Protein AF-A0A1I3UU23-F1 (afdb_monomer)

Radius of gyration: 13.38 Å; Cα contacts (8 Å, |Δi|>4): 135; chains: 1; bounding box: 32×33×36 Å

Organism: Halobacillus dabanensis (NCBI:txid240302)

Mean predicted aligned error: 2.86 Å

pLDDT: mean 94.95, std 4.6, range [58.03, 98.44]

Solvent-accessible surface area (backbone atoms only — not comparable to full-atom values): 6048 Å² total; per-residue (Å²): 135,57,81,42,80,39,71,51,47,69,71,54,38,52,47,48,44,77,67,38,66,38,70,75,91,47,34,72,72,18,38,73,64,37,70,65,60,36,51,38,59,62,34,69,76,70,39,49,81,43,32,24,38,28,22,48,78,90,42,81,47,31,40,41,32,55,43,78,76,52,100,87,41,70,48,74,49,74,49,65,39,49,92,55,56,97,68,80,48,63,63,62,55,49,53,53,50,53,52,52,59,77,73,107

Structure (mmCIF, N/CA/C/O backbone):
data_AF-A0A1I3UU23-F1
#
_entry.id   AF-A0A1I3UU23-F1
#
loop_
_atom_site.group_PDB
_atom_site.id
_atom_site.type_symbol
_atom_site.label_atom_id
_atom_site.label_alt_id
_atom_site.label_comp_id
_atom_site.label_asym_id
_atom_site.label_entity_id
_atom_site.label_seq_id
_atom_site.pdbx_PDB_ins_code
_atom_site.Cartn_x
_atom_site.Cartn_y
_atom_site.Cartn_z
_atom_site.occupancy
_atom_site.B_iso_or_equiv
_atom_site.auth_seq_id
_atom_site.auth_comp_id
_atom_site.auth_asym_id
_atom_site.auth_atom_id
_atom_site.pdbx_PDB_model_num
ATOM 1 N N . MET A 1 1 ? 6.282 -16.107 7.831 1.00 58.03 1 MET A N 1
ATOM 2 C CA . MET A 1 1 ? 6.174 -14.818 7.126 1.00 58.03 1 MET A CA 1
ATOM 3 C C . MET A 1 1 ? 5.435 -13.908 8.073 1.00 58.03 1 MET A C 1
ATOM 5 O O . MET A 1 1 ? 4.389 -14.319 8.560 1.00 58.03 1 MET A O 1
ATOM 9 N N . SER A 1 2 ? 6.036 -12.789 8.458 1.00 84.38 2 SER A N 1
ATOM 10 C CA . SER A 1 2 ? 5.411 -11.848 9.389 1.00 84.38 2 SER A CA 1
ATOM 11 C C . SER A 1 2 ? 5.034 -10.616 8.594 1.00 84.38 2 SER A C 1
ATOM 13 O O . SER A 1 2 ? 5.916 -9.863 8.186 1.00 84.38 2 SER A O 1
ATOM 15 N N . TYR A 1 3 ? 3.737 -10.420 8.377 1.00 94.50 3 TYR A N 1
ATOM 16 C CA . TYR A 1 3 ? 3.244 -9.203 7.755 1.00 94.50 3 TYR A CA 1
ATOM 17 C C . TYR A 1 3 ? 3.357 -8.065 8.763 1.00 94.50 3 TYR A C 1
ATOM 19 O O . TYR A 1 3 ? 2.943 -8.190 9.918 1.00 94.50 3 TYR A O 1
ATOM 27 N N . LYS A 1 4 ? 3.964 -6.959 8.343 1.00 96.69 4 LYS A N 1
ATOM 28 C CA . LYS A 1 4 ? 4.108 -5.762 9.166 1.00 96.69 4 LYS A CA 1
ATOM 29 C C . LYS A 1 4 ? 3.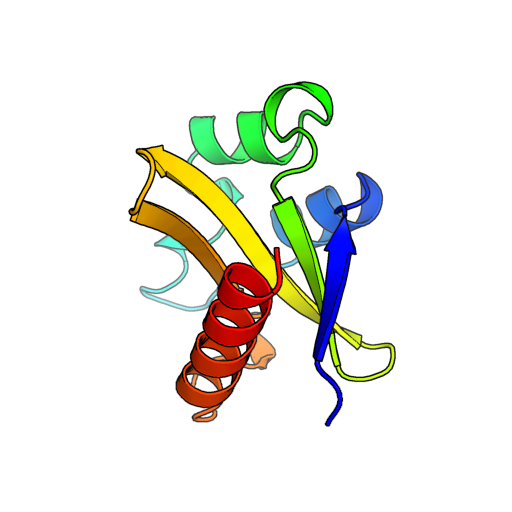479 -4.578 8.457 1.00 96.69 4 LYS A C 1
ATOM 31 O O . LYS A 1 4 ? 3.923 -4.176 7.387 1.00 96.69 4 LYS A O 1
ATOM 36 N N . PHE A 1 5 ? 2.490 -3.994 9.115 1.00 97.31 5 PHE A N 1
ATOM 37 C CA . PHE A 1 5 ? 1.814 -2.779 8.689 1.00 97.31 5 PHE A CA 1
ATOM 38 C C . PHE A 1 5 ? 2.469 -1.590 9.391 1.00 97.31 5 PHE A C 1
ATOM 40 O O . PHE A 1 5 ? 2.643 -1.583 10.612 1.00 97.31 5 PHE A O 1
ATOM 47 N N . SER A 1 6 ? 2.879 -0.588 8.622 1.00 96.75 6 SER A N 1
ATOM 48 C CA . SER A 1 6 ? 3.479 0.638 9.154 1.00 96.75 6 SER A CA 1
ATOM 49 C C . SER A 1 6 ? 2.955 1.837 8.387 1.00 96.75 6 SER A C 1
ATOM 51 O O . SER A 1 6 ? 2.772 1.734 7.179 1.00 96.75 6 SER A O 1
ATOM 53 N N . VAL A 1 7 ? 2.687 2.952 9.076 1.00 97.31 7 VAL A N 1
ATOM 54 C CA . VAL A 1 7 ? 2.176 4.168 8.423 1.00 97.31 7 VAL A CA 1
ATOM 55 C C . VAL A 1 7 ? 3.090 4.534 7.260 1.00 97.31 7 VAL A C 1
ATOM 57 O O . VAL A 1 7 ? 4.315 4.592 7.411 1.00 97.31 7 VAL A O 1
ATOM 60 N N . MET A 1 8 ? 2.483 4.736 6.095 1.00 98.00 8 MET A N 1
ATOM 61 C CA . MET A 1 8 ? 3.209 4.915 4.853 1.00 98.00 8 MET A CA 1
ATOM 62 C C . MET A 1 8 ? 3.996 6.226 4.856 1.00 98.00 8 MET A C 1
ATOM 64 O O . MET A 1 8 ? 3.456 7.321 5.029 1.00 98.00 8 MET A O 1
ATOM 68 N N . THR A 1 9 ? 5.296 6.111 4.609 1.00 98.06 9 THR A N 1
ATOM 69 C CA . THR A 1 9 ? 6.170 7.263 4.381 1.00 98.06 9 THR A CA 1
ATOM 70 C C . THR A 1 9 ? 6.022 7.779 2.955 1.00 98.06 9 THR A C 1
ATOM 72 O O . THR A 1 9 ? 5.681 7.029 2.042 1.00 98.06 9 THR A O 1
ATOM 75 N N . GLN A 1 10 ? 6.385 9.042 2.735 1.00 98.12 10 GLN A N 1
ATOM 76 C CA . GLN A 1 10 ? 6.317 9.634 1.401 1.00 98.12 10 GLN A CA 1
ATOM 77 C C . GLN A 1 10 ? 7.156 8.881 0.361 1.00 98.12 10 GLN A C 1
ATOM 79 O O . GLN A 1 10 ? 6.684 8.603 -0.733 1.00 98.12 10 GLN A O 1
ATOM 84 N N . LYS A 1 11 ? 8.366 8.456 0.737 1.00 98.19 11 LYS A N 1
ATOM 85 C CA . LYS A 1 11 ? 9.243 7.685 -0.150 1.00 98.19 11 LYS A CA 1
ATOM 86 C C . LYS A 1 11 ? 8.613 6.355 -0.583 1.00 98.19 11 LYS A C 1
ATOM 88 O O . LYS A 1 11 ? 8.817 5.916 -1.710 1.00 98.19 11 LYS A O 1
ATOM 93 N N . GLN A 1 12 ? 7.885 5.688 0.314 1.00 98.44 12 GLN A N 1
ATOM 94 C CA . GLN A 1 12 ? 7.185 4.444 -0.018 1.00 98.44 12 GLN A CA 1
ATOM 95 C C . GLN A 1 12 ? 6.008 4.714 -0.953 1.00 98.44 12 GLN A C 1
ATOM 97 O O . GLN A 1 12 ? 5.846 3.967 -1.910 1.00 98.44 12 GLN A O 1
ATOM 102 N N . ALA A 1 13 ? 5.251 5.790 -0.721 1.00 98.31 13 ALA A N 1
ATOM 103 C CA . ALA A 1 13 ? 4.161 6.187 -1.605 1.00 98.31 13 ALA A CA 1
ATOM 104 C C . ALA A 1 13 ? 4.659 6.452 -3.031 1.00 98.31 13 ALA A C 1
ATOM 106 O O . ALA A 1 13 ? 4.139 5.871 -3.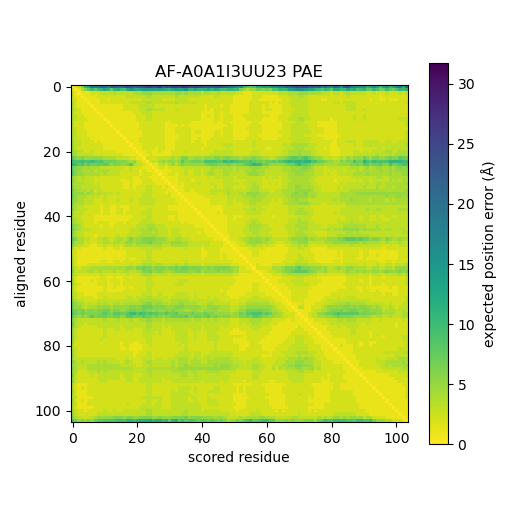972 1.00 98.31 13 ALA A O 1
ATOM 107 N N . GLU A 1 14 ? 5.737 7.227 -3.183 1.00 98.31 14 GLU A N 1
ATOM 108 C CA . GLU A 1 14 ? 6.383 7.478 -4.481 1.00 98.31 14 GLU A CA 1
ATOM 109 C C . GLU A 1 14 ? 6.923 6.190 -5.117 1.00 98.31 14 GLU A C 1
ATOM 111 O O . GLU A 1 14 ? 6.811 5.992 -6.322 1.00 98.31 14 GLU A O 1
ATOM 116 N N . THR A 1 15 ? 7.484 5.284 -4.309 1.00 98.19 15 THR A N 1
ATOM 117 C CA . THR A 1 15 ? 7.969 3.986 -4.802 1.00 98.19 15 THR A CA 1
ATOM 118 C C . THR A 1 15 ? 6.831 3.145 -5.368 1.00 98.19 15 THR A C 1
ATOM 120 O O . THR A 1 15 ? 7.008 2.523 -6.408 1.00 98.19 15 THR A O 1
ATOM 123 N N . ILE A 1 16 ? 5.692 3.101 -4.680 1.00 97.81 16 ILE A N 1
ATOM 124 C CA . ILE A 1 16 ? 4.508 2.368 -5.130 1.00 97.81 16 ILE A CA 1
ATOM 125 C C . ILE A 1 16 ? 3.933 3.044 -6.372 1.00 97.81 16 ILE A C 1
ATOM 127 O O . ILE A 1 16 ? 3.725 2.380 -7.375 1.00 97.81 16 ILE A O 1
ATOM 131 N N . ALA A 1 17 ? 3.736 4.360 -6.325 1.00 97.69 17 ALA A N 1
ATOM 132 C CA . ALA A 1 17 ? 3.069 5.098 -7.384 1.00 97.69 17 ALA A CA 1
ATOM 133 C C . ALA A 1 17 ? 3.803 5.032 -8.728 1.00 97.69 17 ALA A C 1
ATOM 135 O O . ALA A 1 17 ? 3.154 4.854 -9.748 1.00 97.69 17 ALA A O 1
ATOM 136 N N . PHE A 1 18 ? 5.136 5.147 -8.715 1.00 97.81 18 PHE A N 1
ATOM 137 C CA . PHE A 1 18 ? 5.928 5.325 -9.939 1.00 97.81 18 PHE A CA 1
ATOM 138 C C . PHE A 1 18 ? 6.768 4.113 -10.345 1.00 97.81 18 PHE A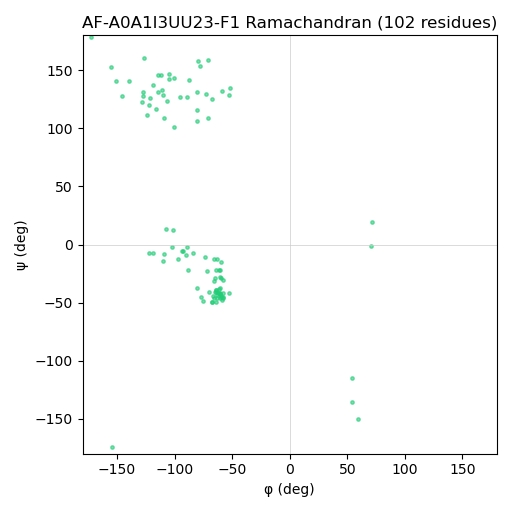 C 1
ATOM 140 O O . PHE A 1 18 ? 7.409 4.145 -11.390 1.00 97.81 18 PHE A O 1
ATOM 147 N N . ASN A 1 19 ? 6.860 3.074 -9.504 1.00 97.62 19 ASN A N 1
ATOM 148 C CA . ASN A 1 19 ? 7.638 1.877 -9.849 1.00 97.62 19 ASN A CA 1
ATOM 149 C C . ASN A 1 19 ? 6.791 0.606 -9.904 1.00 97.62 19 ASN A C 1
ATOM 151 O O . ASN A 1 19 ? 7.330 -0.453 -10.237 1.00 97.62 19 ASN A O 1
ATOM 155 N N . TRP A 1 20 ? 5.516 0.653 -9.509 1.00 97.38 20 TRP A N 1
ATOM 156 C CA . TRP A 1 20 ? 4.631 -0.504 -9.608 1.00 97.38 20 TRP A CA 1
ATOM 157 C C . TRP A 1 20 ? 3.750 -0.344 -10.834 1.00 97.38 20 TRP A C 1
ATOM 159 O O . TRP A 1 20 ? 2.754 0.368 -10.802 1.00 97.38 20 TRP A O 1
ATOM 169 N N . HIS A 1 21 ? 4.145 -1.054 -11.885 1.00 96.88 21 HIS A N 1
ATOM 170 C CA . HIS A 1 21 ? 3.390 -1.181 -13.120 1.00 96.88 21 HIS A CA 1
ATOM 171 C C . HIS A 1 21 ? 2.950 -2.624 -13.295 1.00 96.88 21 HIS A C 1
ATOM 173 O O . HIS A 1 21 ? 3.757 -3.547 -13.125 1.00 96.88 21 HIS A O 1
ATOM 179 N N . TYR A 1 22 ? 1.676 -2.814 -13.601 1.00 94.81 22 TYR A N 1
ATOM 180 C CA . TYR A 1 22 ? 1.085 -4.118 -13.845 1.00 94.81 22 TYR A CA 1
ATOM 181 C C . TYR A 1 22 ? 0.956 -4.360 -15.350 1.00 94.81 22 TYR A C 1
ATOM 183 O O . TYR A 1 22 ? 0.664 -3.455 -16.129 1.00 94.81 22 TYR A O 1
ATOM 191 N N . ASP A 1 23 ? 1.169 -5.609 -15.755 1.00 91.19 23 ASP A N 1
ATOM 192 C CA . ASP A 1 23 ? 1.101 -5.999 -17.160 1.00 91.19 23 ASP A CA 1
ATOM 193 C C . ASP A 1 23 ? -0.354 -6.156 -17.643 1.00 91.19 23 ASP A C 1
ATOM 195 O O . ASP A 1 23 ? -1.261 -6.509 -16.881 1.00 91.19 23 ASP A O 1
ATOM 199 N N . ASP A 1 24 ? -0.545 -5.966 -18.951 1.00 89.50 24 ASP A N 1
ATOM 200 C CA . ASP A 1 24 ? -1.796 -6.205 -19.679 1.00 89.50 24 ASP A CA 1
ATOM 201 C C . ASP A 1 24 ? -3.010 -5.473 -19.070 1.00 89.50 24 ASP A C 1
ATOM 203 O O . ASP A 1 24 ? -2.937 -4.298 -18.716 1.00 89.50 24 ASP A O 1
ATOM 207 N N . ASP A 1 25 ? -4.147 -6.162 -18.953 1.00 87.94 25 ASP A N 1
ATOM 208 C CA . ASP A 1 25 ? -5.411 -5.610 -18.460 1.00 87.94 25 ASP A CA 1
ATOM 209 C C . ASP A 1 25 ? -5.333 -5.139 -16.994 1.00 87.94 25 ASP A C 1
ATOM 211 O O . ASP A 1 25 ? -6.234 -4.445 -16.518 1.00 87.94 25 ASP A O 1
ATOM 215 N N . TYR A 1 26 ? -4.268 -5.497 -16.266 1.00 89.56 26 TYR A N 1
ATOM 216 C CA . TYR A 1 26 ? -4.055 -5.046 -14.894 1.00 89.56 26 TYR A CA 1
ATOM 217 C C . TYR A 1 26 ? -3.386 -3.677 -14.804 1.00 89.56 26 TYR A C 1
ATOM 219 O O . TYR A 1 26 ? -3.367 -3.130 -13.705 1.00 89.56 26 TYR A O 1
ATOM 227 N N . SER A 1 27 ? -2.918 -3.081 -15.908 1.00 93.69 27 SER A N 1
ATOM 228 C CA . SER A 1 27 ? -2.340 -1.725 -15.900 1.00 93.69 27 SER A CA 1
ATOM 229 C C . SER A 1 27 ? -3.327 -0.653 -15.416 1.00 93.69 27 SER A C 1
ATOM 231 O O . SER A 1 27 ? -2.934 0.456 -15.081 1.00 93.69 27 SER A O 1
ATOM 233 N N . PHE A 1 28 ? -4.625 -0.971 -15.360 1.00 92.38 28 PHE A N 1
ATOM 234 C CA . PHE A 1 28 ? -5.638 -0.143 -14.699 1.00 92.38 28 PHE 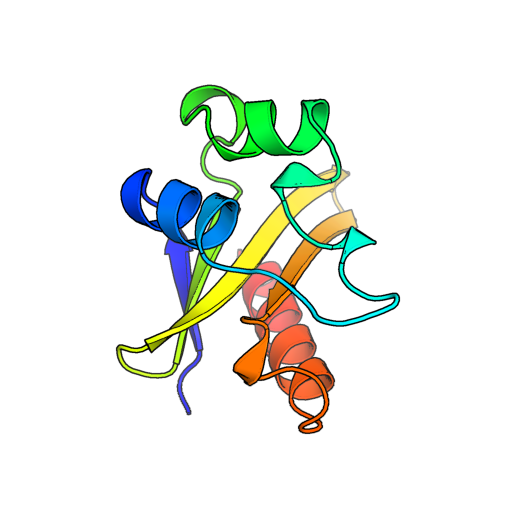A CA 1
ATOM 235 C C . PHE A 1 28 ? -5.384 0.032 -13.186 1.00 92.38 28 PHE A C 1
ATOM 237 O O . PHE A 1 28 ? -5.880 0.982 -12.595 1.00 92.38 28 PHE A O 1
ATOM 244 N N . TYR A 1 29 ? -4.618 -0.866 -12.558 1.00 92.75 29 TYR A N 1
ATOM 245 C CA . TYR A 1 29 ? -4.205 -0.772 -11.154 1.00 92.75 29 TYR A CA 1
ATOM 246 C C . TYR A 1 29 ? -2.891 -0.009 -10.948 1.00 92.75 29 TYR A C 1
ATOM 248 O O . TYR A 1 29 ? -2.460 0.145 -9.800 1.00 92.75 29 TYR A O 1
ATOM 256 N N . ASP A 1 30 ? -2.237 0.453 -12.018 1.00 95.94 30 ASP A N 1
ATOM 257 C CA . ASP A 1 30 ? -1.136 1.403 -11.886 1.00 95.94 30 ASP A CA 1
ATOM 258 C C . ASP A 1 30 ? -1.675 2.646 -11.180 1.00 95.94 30 ASP A C 1
ATOM 260 O O . ASP A 1 30 ? -2.710 3.184 -11.568 1.00 95.94 30 ASP A O 1
ATOM 264 N N . MET A 1 31 ? -0.967 3.142 -10.164 1.00 94.56 31 MET A N 1
ATOM 265 C CA . MET A 1 31 ? -1.434 4.328 -9.438 1.00 94.56 31 MET A CA 1
ATOM 266 C C . MET A 1 31 ? -1.556 5.541 -10.375 1.00 94.56 31 MET A C 1
ATOM 268 O O . MET A 1 31 ? -2.376 6.418 -10.153 1.00 94.56 31 MET A O 1
ATOM 272 N N . GLU A 1 32 ? -0.754 5.581 -11.441 1.00 95.44 32 GLU A N 1
ATOM 273 C CA . GLU A 1 32 ? -0.789 6.625 -12.469 1.00 95.44 32 GLU A CA 1
ATOM 274 C C . GLU A 1 32 ? -1.989 6.528 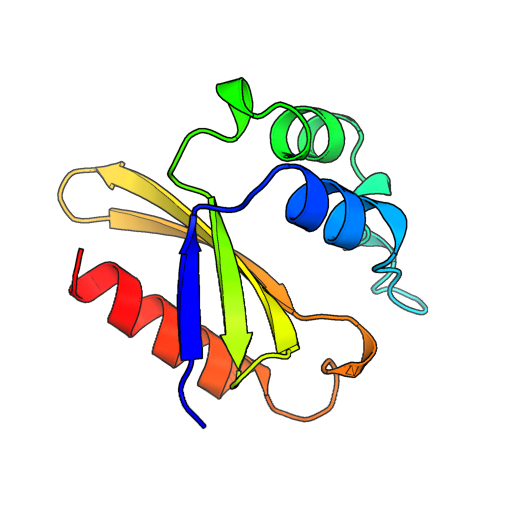-13.425 1.00 95.44 32 GLU A C 1
ATOM 276 O O . GLU A 1 32 ? -2.220 7.463 -14.194 1.00 95.44 32 GLU A O 1
ATOM 281 N N . ALA A 1 33 ? -2.755 5.432 -13.399 1.00 95.19 33 ALA A N 1
ATOM 282 C CA . ALA A 1 33 ? -3.931 5.262 -14.252 1.00 95.19 33 ALA A CA 1
ATOM 283 C C . ALA A 1 33 ? -5.112 6.155 -13.826 1.00 95.19 33 ALA A C 1
ATOM 285 O O . ALA A 1 33 ? -5.959 6.472 -14.665 1.00 95.19 33 ALA A O 1
ATOM 286 N N . ASP A 1 34 ? -5.144 6.592 -12.563 1.00 94.75 34 ASP A N 1
ATOM 287 C CA . ASP A 1 34 ? -6.123 7.536 -12.028 1.00 94.75 34 ASP A CA 1
ATOM 288 C C . ASP A 1 34 ? -5.409 8.748 -11.402 1.00 94.75 34 ASP A C 1
ATOM 290 O O . ASP A 1 34 ? -4.726 8.661 -10.382 1.00 94.75 34 ASP A O 1
ATOM 294 N N . GLU A 1 35 ? -5.547 9.914 -12.040 1.00 95.12 35 GLU A N 1
ATOM 295 C CA . GLU A 1 35 ? -4.896 11.142 -11.581 1.00 95.12 35 GLU A CA 1
ATOM 296 C C . GLU A 1 35 ? -5.398 11.641 -10.220 1.00 95.12 35 GLU A C 1
ATOM 298 O O . GLU A 1 35 ? -4.660 12.369 -9.545 1.00 95.12 35 GLU A O 1
ATOM 303 N N . GLU A 1 36 ? -6.653 11.367 -9.858 1.00 94.56 36 GLU A N 1
ATOM 304 C CA . GLU A 1 36 ? -7.218 11.810 -8.581 1.00 94.56 36 GLU A CA 1
ATOM 305 C C . GLU A 1 36 ? -6.661 10.944 -7.451 1.00 94.56 36 GLU A C 1
ATOM 307 O O . GLU A 1 36 ? -6.084 11.495 -6.503 1.00 94.56 36 GLU A O 1
ATOM 312 N N . ASP A 1 37 ? -6.687 9.621 -7.626 1.00 92.12 37 ASP A N 1
ATOM 313 C CA . ASP A 1 37 ? -6.095 8.671 -6.680 1.00 92.12 37 ASP A CA 1
ATOM 314 C C . ASP A 1 37 ? -4.587 8.904 -6.531 1.00 92.12 37 ASP A C 1
ATOM 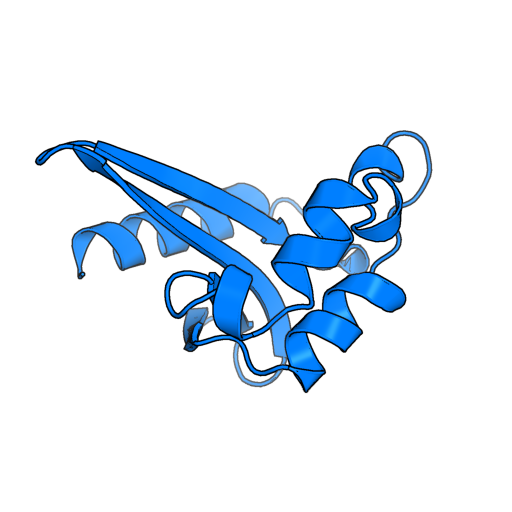316 O O . ASP A 1 37 ? -4.077 8.950 -5.410 1.00 92.12 37 ASP A O 1
ATOM 320 N N . LEU A 1 38 ? -3.857 9.143 -7.628 1.00 96.31 38 LEU A N 1
ATOM 321 C CA . LEU A 1 38 ? -2.424 9.448 -7.577 1.00 96.31 38 LEU A CA 1
ATOM 322 C C . LEU A 1 38 ? -2.129 10.687 -6.722 1.00 96.31 38 LEU A C 1
ATOM 324 O O . LEU A 1 38 ? -1.190 10.686 -5.918 1.00 96.31 38 LEU A O 1
ATOM 328 N N . LYS A 1 39 ? -2.904 11.765 -6.903 1.00 96.56 39 LYS A N 1
ATOM 329 C CA . LYS A 1 39 ? -2.713 13.022 -6.160 1.00 96.56 39 LYS A CA 1
ATOM 330 C C . LYS A 1 39 ? -2.996 12.824 -4.676 1.00 96.56 39 LYS A C 1
ATOM 332 O O . LYS A 1 39 ? -2.189 13.265 -3.856 1.00 96.56 39 LYS A O 1
ATOM 337 N N . GLU A 1 40 ? -4.093 12.152 -4.334 1.00 94.69 40 GLU A N 1
ATOM 338 C CA . GLU A 1 40 ? -4.433 11.845 -2.942 1.00 94.69 40 GLU A CA 1
ATOM 339 C C . GLU A 1 40 ? -3.382 10.934 -2.300 1.00 94.69 40 GLU A C 1
ATOM 341 O O . GLU A 1 40 ? -2.889 11.218 -1.206 1.00 94.69 40 GLU A O 1
ATOM 346 N N . PHE A 1 41 ? -2.968 9.884 -3.009 1.00 96.19 41 PHE A N 1
ATOM 347 C CA . PHE A 1 41 ? -1.992 8.918 -2.525 1.00 96.19 41 PHE A CA 1
ATOM 348 C C . PHE A 1 41 ? -0.601 9.533 -2.331 1.00 96.19 41 PHE A C 1
ATOM 350 O O . PHE A 1 41 ? 0.133 9.105 -1.441 1.00 96.19 41 PHE A O 1
ATOM 357 N N . LEU A 1 42 ? -0.208 10.538 -3.118 1.00 97.56 42 LEU A N 1
ATOM 358 C CA . LEU A 1 42 ? 1.093 11.205 -2.986 1.00 97.56 42 LEU A CA 1
ATOM 359 C C . LEU A 1 42 ? 1.099 12.377 -2.003 1.00 97.56 42 LEU A C 1
ATOM 361 O O . LEU A 1 42 ? 2.178 12.710 -1.512 1.00 97.56 42 LEU A O 1
ATOM 365 N N . ASP A 1 43 ? -0.035 12.998 -1.693 1.00 97.38 43 ASP A N 1
ATOM 366 C CA . ASP A 1 43 ? -0.095 14.081 -0.709 1.00 97.38 43 ASP A CA 1
ATOM 367 C C . ASP A 1 43 ? -0.120 13.500 0.724 1.00 97.38 43 ASP A C 1
ATOM 369 O O . ASP A 1 43 ? -1.088 12.842 1.105 1.00 97.38 43 ASP A O 1
ATOM 373 N N . PRO A 1 44 ? 0.901 13.744 1.574 1.00 95.56 44 PRO A N 1
ATOM 374 C CA . PRO A 1 44 ? 0.925 13.228 2.946 1.00 95.56 44 PRO A CA 1
ATOM 375 C C . PRO A 1 44 ? -0.246 13.698 3.817 1.00 95.56 44 PRO A C 1
ATOM 377 O O . PRO A 1 44 ? -0.606 13.011 4.773 1.00 95.56 44 PRO A O 1
ATOM 380 N N . ILE A 1 45 ? -0.788 14.887 3.541 1.00 95.31 45 ILE A N 1
ATOM 381 C CA . ILE A 1 45 ? -1.913 15.460 4.280 1.00 95.31 45 ILE A CA 1
ATOM 382 C C . ILE A 1 45 ? -3.206 14.783 3.832 1.00 95.31 45 ILE A C 1
ATOM 384 O O . ILE A 1 45 ? -3.994 14.394 4.692 1.00 95.31 45 ILE A O 1
ATOM 388 N N . ALA A 1 46 ? -3.402 14.613 2.520 1.00 94.06 46 ALA A N 1
ATOM 389 C CA . ALA A 1 46 ? -4.590 13.952 1.978 1.00 94.06 46 ALA A CA 1
ATOM 390 C C . ALA A 1 46 ? -4.616 12.456 2.333 1.00 94.06 46 ALA A C 1
ATOM 392 O O . ALA A 1 46 ? -5.583 11.990 2.931 1.00 94.06 46 ALA A O 1
ATOM 393 N N . ARG A 1 47 ? -3.506 11.737 2.099 1.00 94.50 47 ARG A N 1
ATOM 394 C CA . ARG A 1 47 ? -3.328 10.318 2.460 1.00 94.50 47 ARG A CA 1
ATOM 395 C C . ARG A 1 47 ? -3.510 10.047 3.960 1.00 94.50 47 ARG A C 1
ATOM 397 O O . ARG A 1 47 ? -3.892 8.944 4.355 1.00 94.50 47 ARG A O 1
ATOM 404 N N . GLY A 1 48 ? -3.181 11.027 4.804 1.00 92.31 48 GLY A N 1
ATOM 405 C CA . GLY A 1 48 ? -3.312 10.941 6.255 1.00 92.31 48 GLY A CA 1
ATOM 406 C C . GLY A 1 48 ? -2.504 9.797 6.885 1.00 92.31 48 GLY A C 1
ATOM 407 O O . GLY A 1 48 ? -1.442 9.399 6.401 1.00 92.31 48 GLY A O 1
ATOM 408 N N . SER A 1 49 ? -3.002 9.267 8.007 1.00 93.44 49 SER A N 1
ATOM 409 C CA . SER A 1 49 ? -2.382 8.153 8.749 1.00 93.44 49 SER A CA 1
ATOM 410 C C . SER A 1 49 ? -3.142 6.828 8.623 1.00 93.44 49 SER A C 1
ATOM 412 O O . SER A 1 49 ? -2.902 5.911 9.407 1.00 93.44 49 SER A O 1
ATOM 414 N N . SER A 1 50 ? -4.073 6.747 7.673 1.00 94.88 50 SER A N 1
ATOM 415 C CA . SER A 1 50 ? -4.917 5.583 7.373 1.00 94.88 50 SER A CA 1
ATOM 416 C C . SER A 1 50 ? -4.334 4.665 6.300 1.00 94.88 50 SER A C 1
ATOM 418 O O . SER A 1 50 ? -4.895 3.603 6.051 1.00 94.88 50 SER A O 1
ATOM 420 N N . THR A 1 51 ? -3.221 5.052 5.672 1.00 97.62 51 THR A N 1
ATOM 421 C CA . THR A 1 51 ? -2.551 4.269 4.628 1.00 97.62 51 THR A CA 1
ATOM 422 C C . THR A 1 51 ? -1.227 3.716 5.141 1.00 97.62 51 THR A C 1
ATOM 424 O O . THR A 1 51 ? -0.375 4.443 5.662 1.00 97.62 51 THR A O 1
ATOM 427 N N . TYR A 1 52 ? -1.044 2.412 4.976 1.00 98.25 52 TYR A N 1
ATOM 428 C CA . TYR A 1 52 ? 0.055 1.633 5.519 1.00 98.25 52 TYR A CA 1
ATOM 429 C C . TYR A 1 52 ? 0.868 0.996 4.397 1.00 98.25 52 TYR A C 1
ATOM 431 O O . TYR A 1 52 ? 0.326 0.433 3.447 1.00 98.25 52 TYR A O 1
ATOM 439 N N . ALA A 1 53 ? 2.187 1.042 4.539 1.00 98.31 53 ALA A N 1
ATOM 440 C CA . ALA A 1 53 ? 3.101 0.193 3.799 1.00 98.31 53 ALA A CA 1
ATOM 441 C C . ALA A 1 53 ? 3.155 -1.186 4.473 1.00 98.31 53 ALA A C 1
ATOM 443 O O . ALA A 1 53 ? 3.323 -1.276 5.698 1.00 98.31 53 ALA A O 1
ATOM 444 N N . VAL A 1 54 ? 3.011 -2.242 3.670 1.00 98.25 54 VAL A N 1
ATOM 445 C CA . VAL A 1 54 ? 2.982 -3.633 4.130 1.00 98.25 54 VAL A CA 1
ATOM 446 C C . VAL A 1 54 ? 4.287 -4.319 3.761 1.00 98.25 54 VAL A C 1
ATOM 448 O O . VAL A 1 54 ? 4.671 -4.374 2.590 1.00 98.25 54 VAL A O 1
ATOM 451 N N . PHE A 1 55 ? 4.952 -4.856 4.776 1.00 97.69 55 PHE A N 1
ATOM 452 C CA . PHE A 1 55 ? 6.219 -5.559 4.644 1.00 97.69 55 PHE A CA 1
ATOM 453 C C . PHE A 1 55 ? 6.062 -7.039 4.947 1.00 97.69 55 PHE A C 1
ATOM 455 O O . PHE A 1 55 ? 5.304 -7.411 5.842 1.00 97.69 55 PHE A O 1
ATOM 462 N N . ASN A 1 56 ? 6.826 -7.864 4.242 1.00 95.00 56 ASN A N 1
ATOM 463 C CA . ASN A 1 56 ? 7.136 -9.221 4.668 1.00 95.00 56 ASN A CA 1
ATOM 464 C C . ASN A 1 56 ? 8.644 -9.276 4.888 1.00 95.00 56 ASN A C 1
ATOM 466 O O . ASN A 1 56 ? 9.411 -9.034 3.958 1.00 95.00 56 ASN A O 1
ATOM 470 N N . ASP A 1 57 ? 9.043 -9.517 6.134 1.00 90.00 57 ASP A N 1
ATOM 471 C CA . ASP A 1 57 ? 10.405 -9.269 6.607 1.00 90.00 57 ASP A CA 1
ATOM 472 C C . ASP A 1 57 ? 10.823 -7.805 6.323 1.00 90.00 57 ASP A C 1
ATOM 474 O O . ASP A 1 57 ? 10.209 -6.889 6.878 1.00 90.00 57 ASP A O 1
ATOM 478 N N . ASP A 1 58 ? 11.813 -7.569 5.457 1.00 91.44 58 ASP A N 1
ATOM 479 C CA . ASP A 1 58 ? 12.284 -6.224 5.076 1.00 91.44 58 ASP A CA 1
ATOM 480 C C . ASP A 1 58 ? 11.776 -5.766 3.691 1.00 91.44 58 ASP A C 1
ATOM 482 O O . ASP A 1 58 ? 12.030 -4.631 3.274 1.00 91.44 58 ASP A O 1
ATOM 486 N N . ASP A 1 59 ? 11.028 -6.614 2.980 1.00 95.62 59 ASP A N 1
ATOM 487 C CA . ASP A 1 59 ? 10.562 -6.328 1.624 1.00 95.62 59 ASP A CA 1
ATOM 488 C C . ASP A 1 59 ? 9.213 -5.606 1.634 1.00 95.62 59 ASP A C 1
ATOM 490 O O . ASP A 1 59 ? 8.238 -6.091 2.207 1.00 95.62 59 ASP A O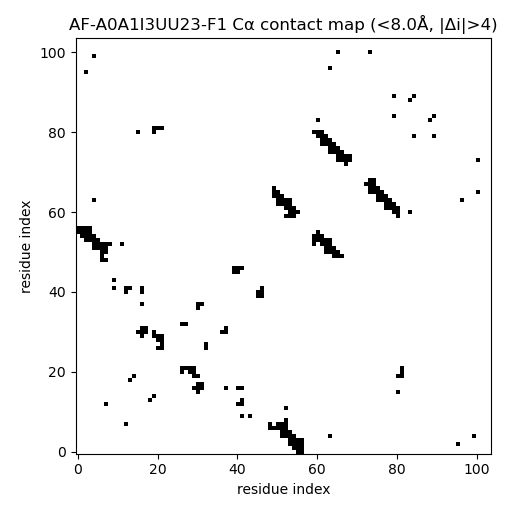 1
ATOM 494 N N . LEU A 1 60 ? 9.129 -4.465 0.939 1.00 97.81 60 LEU A N 1
ATOM 495 C CA . LEU A 1 60 ? 7.860 -3.783 0.674 1.00 97.81 60 LEU A CA 1
ATOM 496 C C . LEU A 1 60 ? 7.056 -4.600 -0.344 1.00 97.81 60 LEU A C 1
ATOM 498 O O . LEU A 1 60 ? 7.418 -4.644 -1.523 1.00 97.81 60 LEU A O 1
ATOM 502 N N . ILE A 1 61 ? 5.980 -5.240 0.110 1.00 97.69 61 ILE A N 1
ATOM 503 C CA . ILE A 1 61 ? 5.189 -6.187 -0.693 1.00 97.69 61 ILE A CA 1
ATOM 504 C C . ILE A 1 61 ? 3.799 -5.673 -1.066 1.00 97.69 61 ILE A C 1
ATOM 506 O O . ILE A 1 61 ? 3.146 -6.265 -1.922 1.00 97.69 61 ILE A O 1
ATOM 510 N N . GLY A 1 62 ? 3.327 -4.607 -0.424 1.00 97.75 62 GLY A N 1
ATOM 511 C CA . GLY A 1 62 ? 1.994 -4.072 -0.664 1.00 97.75 62 GLY A CA 1
ATOM 512 C C . GLY A 1 62 ? 1.741 -2.757 0.057 1.00 97.75 62 GLY A C 1
ATOM 513 O O . GLY A 1 62 ? 2.577 -2.268 0.824 1.00 97.75 62 GLY A O 1
ATOM 514 N N . PHE A 1 63 ? 0.549 -2.222 -0.156 1.00 98.25 63 PHE A N 1
ATOM 515 C CA . PHE A 1 63 ? -0.049 -1.209 0.697 1.00 98.25 63 PHE A CA 1
ATOM 516 C C . PHE A 1 63 ? -1.440 -1.640 1.145 1.00 98.25 63 PHE A C 1
ATOM 518 O O . PHE A 1 63 ? -2.067 -2.512 0.541 1.00 98.25 63 PHE A O 1
ATOM 525 N N . PHE A 1 64 ? -1.899 -1.018 2.221 1.00 98.19 64 PHE A N 1
ATOM 526 C CA . PHE A 1 64 ? -3.213 -1.248 2.793 1.00 98.19 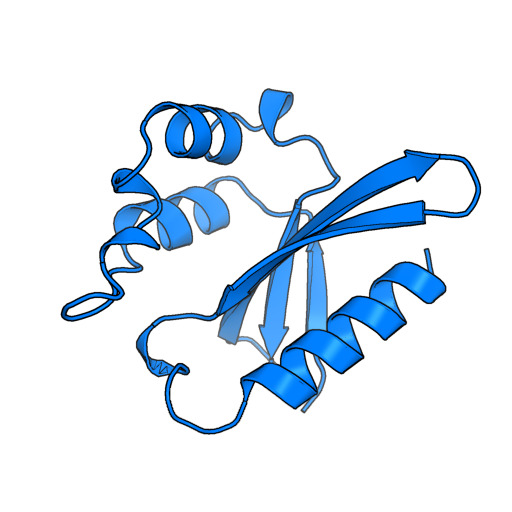64 PHE A CA 1
ATOM 527 C C . PHE A 1 64 ? -3.734 0.070 3.356 1.00 98.19 64 PHE A C 1
ATOM 529 O O . PHE A 1 64 ? -3.023 0.717 4.120 1.00 98.19 64 PHE A O 1
ATOM 536 N N . SER A 1 65 ? -4.933 0.489 2.986 1.00 97.00 65 SER A N 1
ATOM 537 C CA . SER A 1 65 ? -5.615 1.647 3.550 1.00 97.00 65 SER A CA 1
ATOM 538 C C . SER A 1 65 ? -6.865 1.201 4.293 1.00 97.00 65 SER A C 1
ATOM 540 O O . SER A 1 65 ? -7.508 0.223 3.917 1.00 97.00 65 SER A O 1
ATOM 542 N N . ILE A 1 66 ? -7.188 1.902 5.376 1.00 96.25 66 ILE A N 1
ATOM 543 C CA . ILE A 1 66 ? -8.395 1.653 6.165 1.00 96.25 66 ILE A CA 1
ATOM 544 C C . ILE A 1 66 ? -9.166 2.954 6.317 1.00 96.25 66 ILE A C 1
ATOM 546 O O . ILE A 1 66 ? -8.606 3.974 6.713 1.00 96.25 66 ILE A O 1
ATOM 550 N N . ASN A 1 67 ? -10.464 2.920 6.058 1.00 94.38 67 ASN A N 1
ATOM 551 C CA . ASN A 1 67 ? -11.341 4.050 6.311 1.00 94.38 67 ASN A CA 1
ATOM 552 C C . ASN A 1 67 ? -12.537 3.586 7.138 1.00 94.38 67 ASN A C 1
ATOM 554 O O . ASN A 1 67 ? -13.258 2.670 6.746 1.00 94.38 67 ASN A O 1
ATOM 558 N N . LYS A 1 68 ? -12.751 4.199 8.303 1.00 93.69 68 LYS A N 1
ATOM 559 C CA . LYS A 1 68 ? -13.900 3.870 9.147 1.00 93.69 68 LYS A CA 1
ATOM 560 C C . LYS A 1 68 ? -15.129 4.593 8.601 1.00 93.69 68 LYS A C 1
ATOM 562 O O . LYS A 1 68 ? -15.248 5.805 8.758 1.00 93.69 68 LYS A O 1
ATOM 567 N N . VAL A 1 69 ? -16.027 3.845 7.966 1.00 94.56 69 VAL A N 1
ATOM 568 C CA . VAL A 1 69 ? -17.239 4.396 7.340 1.00 94.56 69 VAL A CA 1
ATOM 569 C C . VAL A 1 69 ? -18.330 4.628 8.388 1.00 94.56 69 VAL A C 1
ATOM 571 O O . VAL A 1 69 ? -19.039 5.631 8.338 1.00 94.56 69 VAL A O 1
ATOM 574 N N . ASP A 1 70 ? -18.430 3.731 9.372 1.00 94.50 70 ASP A N 1
ATOM 575 C CA . ASP A 1 70 ? -19.313 3.848 10.535 1.00 94.50 70 ASP A CA 1
ATOM 576 C C . ASP A 1 70 ? -18.758 3.052 11.735 1.00 94.50 70 ASP A C 1
ATOM 578 O O . ASP A 1 70 ? -17.645 2.531 11.694 1.00 94.50 70 ASP A O 1
ATOM 582 N N . ASP A 1 71 ? -19.511 2.960 12.835 1.00 90.75 71 ASP A N 1
ATOM 583 C CA . ASP A 1 71 ? -19.065 2.302 14.069 1.00 90.75 71 ASP A CA 1
ATOM 584 C C . ASP A 1 71 ? -18.719 0.813 13.935 1.00 90.75 71 ASP A C 1
ATOM 586 O O . ASP A 1 71 ? -17.963 0.304 14.767 1.00 90.75 71 ASP A O 1
ATOM 590 N N . GLN A 1 72 ? -19.244 0.126 12.922 1.00 92.31 72 GLN A N 1
ATOM 591 C CA . GLN A 1 72 ? -19.089 -1.317 12.716 1.00 92.31 72 GLN A CA 1
ATOM 592 C C . GLN A 1 72 ? -18.461 -1.673 11.360 1.00 92.31 72 GLN A C 1
ATOM 594 O O . GLN A 1 72 ? -18.133 -2.841 11.143 1.00 92.31 72 GLN A O 1
ATOM 599 N N . THR A 1 73 ? -18.261 -0.692 10.477 1.00 95.00 73 THR A N 1
ATOM 600 C CA . THR A 1 73 ? -17.802 -0.913 9.103 1.00 95.00 73 THR A CA 1
ATOM 601 C C . THR A 1 73 ? -16.504 -0.169 8.811 1.00 95.00 73 THR A C 1
ATOM 603 O O . THR A 1 73 ? -16.415 1.054 8.944 1.00 95.00 73 THR A O 1
ATOM 606 N N . PHE A 1 74 ? -15.516 -0.923 8.334 1.00 95.94 74 PHE A N 1
ATOM 607 C CA . PHE A 1 74 ? -14.310 -0.389 7.714 1.00 95.94 74 PHE A CA 1
ATOM 608 C C . PHE A 1 74 ? -14.325 -0.704 6.224 1.00 95.94 74 PHE A C 1
ATOM 610 O O . PHE A 1 74 ? -14.582 -1.844 5.834 1.00 95.94 74 PHE A O 1
ATOM 617 N N . ASP A 1 75 ? -14.025 0.306 5.421 1.00 96.25 75 ASP A N 1
ATOM 618 C CA . ASP A 1 75 ? -13.629 0.143 4.031 1.00 96.25 75 ASP A CA 1
ATOM 619 C C . ASP A 1 75 ? -12.112 -0.063 3.967 1.00 96.25 75 ASP A C 1
ATOM 621 O O . ASP A 1 75 ? -11.366 0.536 4.753 1.00 96.25 75 ASP A O 1
ATOM 625 N N . ILE A 1 76 ? -11.666 -0.940 3.071 1.00 96.62 76 ILE A N 1
ATOM 626 C CA . ILE A 1 76 ? -10.254 -1.280 2.908 1.00 96.62 76 ILE A CA 1
ATOM 627 C C . ILE A 1 76 ? -9.840 -1.129 1.447 1.00 96.62 76 ILE A C 1
ATOM 629 O O . ILE A 1 76 ? -10.440 -1.718 0.551 1.00 96.62 76 ILE A O 1
ATOM 633 N N . GLY A 1 77 ? -8.770 -0.375 1.218 1.00 95.88 77 GLY A N 1
ATOM 634 C CA . GLY A 1 77 ? -8.069 -0.334 -0.062 1.00 95.88 77 GLY A CA 1
ATOM 635 C C . GLY A 1 77 ? -6.769 -1.118 0.047 1.00 95.88 77 GLY A C 1
ATOM 636 O O . GLY A 1 77 ? -6.116 -1.110 1.089 1.00 95.88 77 GLY A O 1
ATOM 637 N N . LEU A 1 78 ? -6.373 -1.835 -1.001 1.00 96.88 78 LEU A N 1
ATOM 638 C CA . LEU A 1 78 ? -5.134 -2.605 -0.967 1.00 96.88 78 LEU A CA 1
ATOM 639 C C . LEU A 1 78 ? -4.557 -2.850 -2.353 1.00 96.88 78 LEU A C 1
ATOM 641 O O . LEU A 1 78 ? -5.287 -2.970 -3.332 1.00 96.88 78 LEU A O 1
ATOM 645 N N . GLY A 1 79 ? -3.239 -3.009 -2.398 1.00 96.31 79 GLY A N 1
ATOM 646 C CA . GLY A 1 79 ? -2.514 -3.413 -3.595 1.00 96.31 79 GLY A CA 1
ATOM 647 C C . GLY A 1 79 ? -1.254 -4.181 -3.224 1.00 96.31 79 GLY A C 1
ATOM 648 O O . GLY A 1 79 ? -0.576 -3.848 -2.250 1.00 96.31 79 GLY A O 1
ATOM 649 N N . MET A 1 80 ? -0.947 -5.226 -3.991 1.00 97.12 80 MET A N 1
ATOM 650 C CA . MET A 1 80 ? 0.275 -6.017 -3.843 1.00 97.12 80 MET A CA 1
ATOM 651 C C . MET A 1 80 ? 1.251 -5.667 -4.955 1.00 97.12 80 MET A C 1
ATOM 653 O O . MET A 1 80 ? 0.835 -5.444 -6.085 1.00 97.12 80 MET A O 1
ATOM 657 N N . ARG A 1 81 ? 2.550 -5.707 -4.660 1.00 97.25 81 ARG A N 1
ATOM 658 C CA . ARG A 1 81 ? 3.596 -5.445 -5.650 1.00 97.25 81 ARG A CA 1
ATOM 659 C C . ARG A 1 81 ? 3.395 -6.317 -6.908 1.00 97.25 81 ARG A C 1
ATOM 661 O O . ARG A 1 81 ? 3.153 -7.519 -6.746 1.00 97.25 81 ARG A O 1
ATOM 668 N N . PRO A 1 82 ? 3.513 -5.767 -8.134 1.00 96.69 82 PRO A N 1
ATOM 669 C CA . PRO A 1 82 ? 3.140 -6.472 -9.364 1.00 96.69 82 PRO A CA 1
ATOM 670 C C . PRO A 1 82 ? 3.781 -7.856 -9.528 1.00 96.69 82 PRO A C 1
ATOM 672 O O . PRO A 1 82 ? 3.093 -8.825 -9.847 1.00 96.69 82 PRO A O 1
ATOM 675 N N . ASP A 1 83 ? 5.069 -8.000 -9.196 1.00 95.12 83 ASP A N 1
ATOM 676 C CA . ASP A 1 83 ? 5.816 -9.265 -9.277 1.00 95.12 83 ASP A CA 1
ATOM 677 C C . ASP A 1 83 ? 5.324 -10.348 -8.300 1.00 95.12 83 ASP A C 1
ATOM 679 O O . ASP A 1 83 ? 5.727 -11.509 -8.412 1.00 95.12 83 ASP A O 1
ATOM 683 N N . LEU A 1 84 ? 4.478 -10.004 -7.328 1.00 94.00 84 LEU A N 1
ATOM 684 C CA . LEU A 1 84 ? 3.870 -10.935 -6.374 1.00 94.00 84 LEU A CA 1
ATOM 685 C C . LEU A 1 84 ? 2.456 -11.368 -6.787 1.00 94.00 84 LEU A C 1
ATOM 687 O O . LEU A 1 84 ? 1.925 -12.336 -6.229 1.00 94.00 84 LEU A O 1
ATOM 691 N N . THR A 1 85 ? 1.859 -10.694 -7.770 1.00 92.62 85 THR A N 1
ATOM 692 C CA . THR A 1 85 ? 0.540 -11.047 -8.307 1.00 92.62 85 THR A CA 1
ATOM 693 C C . THR A 1 85 ? 0.598 -12.351 -9.116 1.00 92.62 85 THR A C 1
ATOM 695 O O . THR A 1 85 ? 1.667 -12.845 -9.476 1.00 92.62 85 THR A O 1
ATOM 698 N N . GLY A 1 86 ? -0.548 -13.018 -9.298 1.00 91.44 86 GLY A N 1
ATOM 699 C CA . GLY A 1 86 ? -0.625 -14.312 -9.999 1.00 91.44 86 GLY A CA 1
ATOM 700 C C . GLY A 1 86 ? -0.013 -15.516 -9.258 1.00 91.44 86 GLY A C 1
ATOM 701 O O . GLY A 1 86 ? -0.096 -16.641 -9.744 1.00 91.44 86 GLY A O 1
ATOM 702 N N . LYS A 1 87 ? 0.559 -15.324 -8.059 1.00 93.69 87 LYS A N 1
ATOM 703 C CA . LYS A 1 87 ? 1.247 -16.372 -7.270 1.00 93.69 87 LYS A CA 1
ATOM 704 C C . LYS A 1 87 ? 0.415 -16.962 -6.122 1.00 93.69 87 LYS A C 1
ATOM 706 O O . LYS A 1 87 ? 0.957 -17.635 -5.249 1.00 93.69 87 LYS A O 1
ATOM 711 N N . GLY A 1 88 ? -0.891 -16.687 -6.084 1.00 94.56 88 GLY A N 1
ATOM 712 C CA . GLY A 1 88 ? -1.797 -17.204 -5.047 1.00 94.56 88 GLY A CA 1
ATOM 713 C C . GLY A 1 88 ? -1.613 -16.578 -3.657 1.00 94.56 88 GLY A C 1
ATOM 714 O O . GLY A 1 88 ? -2.033 -17.168 -2.668 1.00 94.56 88 GLY A O 1
ATOM 715 N N . LYS A 1 89 ? -0.986 -15.396 -3.567 1.00 93.94 89 LYS A N 1
ATOM 716 C CA . LYS A 1 89 ? -0.702 -14.699 -2.299 1.00 93.94 89 LYS A CA 1
ATOM 717 C C . LYS A 1 89 ? -1.789 -13.733 -1.821 1.00 93.94 89 LYS A C 1
ATOM 719 O O . LYS A 1 89 ? -1.733 -13.289 -0.681 1.00 93.94 89 LYS A O 1
ATOM 724 N N . GLY A 1 90 ? -2.795 -13.461 -2.652 1.00 95.06 90 GLY A N 1
ATOM 725 C CA . GLY A 1 90 ? -3.843 -12.487 -2.337 1.00 95.06 90 GLY A CA 1
ATOM 726 C C . GLY A 1 90 ? -4.712 -12.859 -1.132 1.00 95.06 90 GLY A C 1
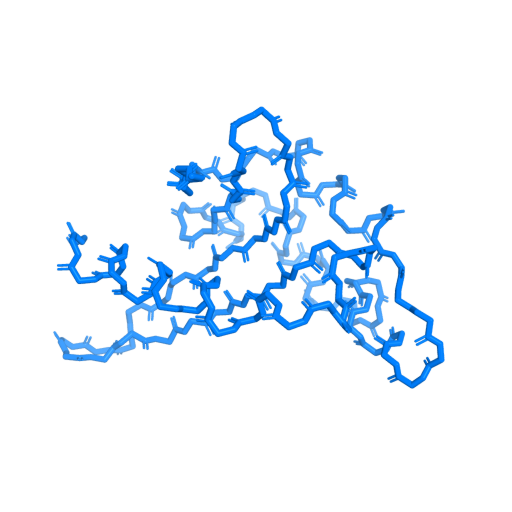ATOM 727 O O . GLY A 1 90 ? -5.028 -11.987 -0.334 1.00 95.06 90 GLY A O 1
ATOM 728 N N . LEU A 1 91 ? -5.064 -14.142 -0.964 1.00 96.31 91 LEU A N 1
ATOM 729 C CA . LEU A 1 91 ? -5.896 -14.576 0.168 1.00 96.31 91 LEU A CA 1
ATOM 730 C C . LEU A 1 91 ? -5.182 -14.350 1.506 1.00 96.31 91 LEU A C 1
ATOM 732 O O . LEU A 1 91 ? -5.742 -13.719 2.392 1.00 96.31 91 LEU A O 1
ATOM 736 N N . GLU A 1 92 ? -3.931 -14.805 1.606 1.00 95.62 92 GLU A N 1
ATOM 737 C CA . GLU A 1 92 ? -3.084 -14.612 2.790 1.00 95.62 92 GLU A CA 1
ATOM 738 C C . GLU A 1 92 ? -2.918 -13.114 3.104 1.00 95.62 92 GLU A C 1
ATOM 740 O O . GLU A 1 92 ? -3.115 -12.694 4.239 1.00 95.62 92 GLU A O 1
ATOM 745 N N . PHE A 1 93 ? -2.638 -12.289 2.086 1.00 97.31 93 PHE A N 1
ATOM 746 C CA . PHE A 1 93 ? -2.503 -10.838 2.244 1.00 97.31 93 PHE A CA 1
ATOM 747 C C . PHE A 1 93 ? -3.787 -10.186 2.790 1.00 97.31 93 PHE A C 1
ATOM 749 O O . PHE A 1 93 ? -3.729 -9.357 3.700 1.00 97.31 93 PHE A O 1
ATOM 756 N N . LEU A 1 94 ? -4.952 -10.568 2.255 1.00 97.25 94 LEU A N 1
ATOM 757 C CA . LEU A 1 94 ? -6.246 -10.040 2.687 1.00 97.25 94 LEU A CA 1
ATOM 758 C C . LEU A 1 94 ? -6.593 -10.465 4.120 1.00 97.25 94 LEU A C 1
ATOM 760 O O . LEU A 1 94 ? -7.051 -9.637 4.905 1.00 97.25 94 LEU A O 1
ATOM 764 N N . GLU A 1 95 ? -6.378 -11.733 4.474 1.00 97.38 95 GLU A N 1
ATOM 765 C CA . GLU A 1 95 ? -6.648 -12.242 5.824 1.00 97.38 95 GLU A CA 1
ATOM 766 C C . GLU A 1 95 ? -5.803 -11.517 6.882 1.00 97.38 95 GLU A C 1
ATOM 768 O O . GLU A 1 95 ? -6.336 -11.111 7.919 1.00 97.38 95 GLU A O 1
ATOM 773 N N . GLU A 1 96 ? -4.522 -11.270 6.597 1.00 97.06 96 GLU A N 1
ATOM 774 C CA . GLU A 1 96 ? -3.642 -10.484 7.469 1.00 97.06 96 GLU A CA 1
ATOM 775 C C . GLU A 1 96 ? -4.105 -9.024 7.594 1.00 97.06 96 GLU A C 1
ATOM 777 O O . GLU A 1 96 ? -4.143 -8.483 8.702 1.00 97.06 96 GLU A O 1
ATOM 782 N N . GLY A 1 97 ? -4.546 -8.400 6.497 1.00 97.12 97 GLY A N 1
ATOM 783 C CA . GLY A 1 97 ? -5.144 -7.060 6.527 1.00 97.12 97 GLY A CA 1
ATOM 784 C C . GLY A 1 97 ? -6.419 -6.991 7.377 1.00 97.12 97 GLY A C 1
ATOM 785 O O . GLY A 1 97 ? -6.590 -6.078 8.185 1.00 97.12 97 GLY A O 1
ATOM 786 N N . ILE A 1 98 ? -7.296 -7.993 7.280 1.00 97.19 98 ILE A N 1
ATOM 787 C CA . ILE A 1 98 ? -8.508 -8.084 8.112 1.00 97.19 98 ILE A CA 1
ATOM 788 C C . ILE A 1 98 ? -8.146 -8.260 9.594 1.00 97.19 98 ILE A C 1
ATOM 790 O O . ILE A 1 98 ? -8.786 -7.660 10.463 1.00 97.19 98 ILE A O 1
ATOM 794 N N . ASN A 1 99 ? -7.136 -9.075 9.906 1.00 96.75 99 ASN A N 1
ATOM 795 C CA . ASN A 1 99 ? -6.656 -9.242 11.279 1.00 96.75 99 ASN A CA 1
ATOM 796 C C . ASN A 1 99 ? -6.077 -7.934 11.835 1.00 96.75 99 ASN A C 1
ATOM 798 O O . ASN A 1 99 ? -6.342 -7.600 12.990 1.00 96.75 99 ASN A O 1
ATOM 802 N N . PHE A 1 100 ? -5.359 -7.174 11.006 1.00 95.81 100 PHE A N 1
ATOM 803 C CA . PHE A 1 100 ? -4.855 -5.849 11.357 1.00 95.81 100 PHE A CA 1
ATOM 804 C C . PHE A 1 100 ? -5.990 -4.864 11.691 1.00 95.81 100 PHE A C 1
ATOM 806 O O . PHE A 1 100 ? -5.945 -4.217 12.739 1.00 95.81 100 PHE A O 1
ATOM 813 N N . VAL A 1 101 ? -7.049 -4.813 10.872 1.00 95.44 101 VAL A N 1
ATOM 814 C CA . VAL A 1 101 ? -8.231 -3.966 11.136 1.00 95.44 101 VAL A CA 1
ATOM 815 C C . VAL A 1 101 ? -8.900 -4.338 12.458 1.00 95.44 101 VAL A C 1
ATOM 817 O O . VAL A 1 101 ? -9.206 -3.463 13.257 1.00 95.44 101 VAL A O 1
ATOM 820 N N . LYS A 1 102 ? -9.093 -5.634 12.735 1.00 94.12 102 LYS A N 1
ATOM 821 C CA . LYS A 1 102 ? -9.724 -6.105 13.985 1.00 94.12 102 LYS A CA 1
ATOM 822 C C . LYS A 1 102 ? -8.926 -5.774 15.249 1.00 94.12 102 LYS A C 1
ATOM 824 O O . LYS A 1 102 ? -9.489 -5.821 16.340 1.00 94.12 102 LYS A O 1
ATOM 829 N N . ALA A 1 103 ? -7.625 -5.529 15.113 1.00 91.62 103 ALA A N 1
ATOM 830 C CA . ALA A 1 103 ? -6.731 -5.199 16.216 1.00 91.62 103 ALA A CA 1
ATOM 831 C C . ALA A 1 103 ? -6.571 -3.684 16.444 1.00 91.62 103 ALA A C 1
ATOM 833 O O . ALA A 1 103 ? -5.897 -3.302 17.403 1.00 91.62 103 ALA A O 1
ATOM 834 N N . THR A 1 104 ? -7.153 -2.851 15.573 1.00 82.56 104 THR A N 1
ATOM 835 C CA . THR A 1 104 ? -7.142 -1.381 15.658 1.00 82.56 104 THR A CA 1
ATOM 836 C C . THR A 1 104 ? -8.338 -0.878 16.460 1.00 82.56 104 THR A C 1
ATOM 838 O O . THR A 1 104 ? -8.133 0.028 17.300 1.00 82.56 104 THR A O 1
#

InterPro domains:
  IPR000182 GNAT domain [PF13302] (8-101)
  IPR016181 Acyl-CoA N-acyltransferase [SSF55729] (23-103)

Sequence (104 aa):
MSYKFSVMTQKQAETIAFNWHYDDDYSFYDMEADEEDLKEFLDPIARGSSTYAVFNDDDLIGFFSINKVDDQTFDIGLGMRPDLTGKGKGLEFLEEGINFVKAT

Secondary structure (DSSP, 8-state):
--EEEEEPPHHHHHHHHHH----GGGGGGSGGG-HHHHHHHH-HHHHTTSEEEEEETTEEEEEEEEEE-SSS-EEEEEEE-GGGTTSS-HHHHHHHHHHHHHT-

Nearest PDB structures (foldseek):
  7wx7-assembly1_A  TM=6.240E-01  e=1.411E-02  Legionella pneumophila
  6wqb-assembly1_A  TM=6.339E-01  e=2.071E-02  Legionella hackeliae
  6wqc-assembly1_A  TM=6.262E-01  e=2.354E-02  Legionella hackeliae
  4r9m-assembly1_C  TM=6.218E-01  e=2.852E-02  Escherichia coli K-12
  7wx5-assembly1_A  TM=4.890E-01  e=2.509E-02  Legionella pneumophila

Foldseek 3Di:
DDKDWDFDDLVNLCCQQPVAAADDPCNCVRCVVDPVSNVQSNDCVSVDRQKTQIDDPNDRFKIKGWDDPDPPDIDMDMDTRNVCPPVPCVVVVVVVNVVVVVVD